Protein AF-A0A482XZZ2-F1 (afdb_monomer)

Solvent-accessible surface area (backbone atoms only — not comparable to full-atom values): 7490 Å² total; per-residue (Å²): 134,81,58,69,68,57,54,53,42,52,52,54,50,53,34,41,48,39,41,58,42,89,50,67,87,49,16,53,63,23,50,55,53,51,58,64,40,60,50,40,70,66,42,70,56,44,36,50,56,49,51,71,41,82,91,56,58,67,62,39,31,48,49,39,45,55,56,49,51,56,46,52,55,29,48,73,69,69,69,56,78,64,39,60,52,72,68,53,50,53,51,48,56,54,51,46,53,56,52,47,66,68,45,62,84,72,57,63,76,78,56,56,64,59,51,77,70,50,90,64,67,75,58,67,79,61,59,84,128

Secondary structure (DSSP, 8-state):
---HHHHHHHHHHHHHHHHTSS-HHHHHHHHHHHHHHTTSTTHHHHHHHHHH-TTS-HHHHHHHHHHHHHHHHHHHTT---SS--HHHHHHHHHHHHHHHHHHHTTS-HHHHHHHTTSTTGGGGGG---

pLDDT: mean 71.54, std 17.03, range [34.22, 93.31]

Organism: Laodelphax striatellus (NCBI:txid195883)

InterPro domains:
  IPR001494 Importin-beta, N-terminal domain [PF03810] (30-79)
  IPR001494 Importin-beta, N-terminal domain [PS50166] (30-77)
  IPR011989 Armadillo-like helical [G3DSA:1.25.10.10] (7-92)
  IPR016024 Armadillo-type fold [SSF48371] (11-86)

Structure (mmCIF, N/CA/C/O backbone):
data_AF-A0A482XZZ2-F1
#
_entry.id   AF-A0A482XZZ2-F1
#
loop_
_atom_site.group_PDB
_atom_site.id
_atom_site.type_symbol
_atom_site.label_atom_id
_atom_site.label_alt_id
_atom_site.label_comp_id
_atom_site.label_asym_id
_atom_site.label_entity_id
_atom_site.label_seq_id
_atom_site.pdbx_PDB_ins_code
_atom_site.Cartn_x
_atom_site.Cartn_y
_atom_site.Cartn_z
_atom_site.occupancy
_atom_site.B_iso_or_equiv
_atom_site.auth_seq_id
_atom_site.auth_comp_id
_atom_site.auth_asym_id
_atom_site.auth_atom_id
_atom_site.pdbx_PDB_model_num
ATOM 1 N N . MET A 1 1 ? 5.281 -24.791 2.128 1.00 46.84 1 MET A N 1
ATOM 2 C CA . MET A 1 1 ? 6.189 -23.737 1.641 1.00 46.84 1 MET A CA 1
ATOM 3 C C . MET A 1 1 ? 5.277 -22.609 1.215 1.00 46.84 1 MET A C 1
ATOM 5 O O . MET A 1 1 ? 4.685 -22.695 0.150 1.00 46.84 1 MET A O 1
ATOM 9 N N . GLU A 1 2 ? 4.983 -21.699 2.140 1.00 56.50 2 GLU A N 1
ATOM 10 C CA . GLU A 1 2 ? 4.097 -20.570 1.855 1.00 56.50 2 GLU A CA 1
ATOM 11 C C . GLU A 1 2 ? 4.832 -19.615 0.921 1.00 56.50 2 GLU A C 1
ATOM 13 O O . GLU A 1 2 ? 6.015 -19.332 1.114 1.00 56.50 2 GLU A O 1
ATOM 18 N N . ASP A 1 3 ? 4.151 -19.210 -0.142 1.00 78.06 3 ASP A N 1
ATOM 19 C CA . ASP A 1 3 ? 4.713 -18.326 -1.147 1.00 78.06 3 ASP A CA 1
ATOM 20 C C . ASP A 1 3 ? 4.971 -16.936 -0.523 1.00 78.06 3 ASP A C 1
ATOM 22 O O . ASP A 1 3 ? 4.051 -16.353 0.067 1.00 78.06 3 ASP A O 1
ATOM 26 N N . PRO A 1 4 ? 6.205 -16.400 -0.598 1.00 77.75 4 PRO A N 1
ATOM 27 C CA . PRO A 1 4 ? 6.563 -15.152 0.072 1.00 77.75 4 PRO A CA 1
ATOM 28 C C . PRO A 1 4 ? 5.777 -13.946 -0.462 1.00 77.75 4 PRO A C 1
ATOM 30 O O . PRO A 1 4 ? 5.520 -13.008 0.290 1.00 77.75 4 PRO A O 1
ATOM 33 N N . GLU A 1 5 ? 5.330 -13.976 -1.721 1.00 80.06 5 GLU A N 1
ATOM 34 C CA . GLU A 1 5 ? 4.512 -12.909 -2.301 1.00 80.06 5 GLU A CA 1
ATOM 35 C C . GLU A 1 5 ? 3.109 -12.885 -1.679 1.00 80.06 5 GLU A C 1
ATOM 37 O O . GLU A 1 5 ? 2.550 -11.816 -1.407 1.00 80.06 5 GLU A O 1
ATOM 42 N N . LEU A 1 6 ? 2.543 -14.063 -1.397 1.00 82.69 6 LEU A N 1
ATOM 43 C CA . LEU A 1 6 ? 1.237 -14.187 -0.752 1.00 82.69 6 LEU A CA 1
ATOM 44 C C . LEU A 1 6 ? 1.251 -13.604 0.669 1.00 82.69 6 LEU A C 1
ATOM 46 O O . LEU A 1 6 ? 0.307 -12.912 1.055 1.00 82.69 6 LEU A O 1
ATOM 50 N N . ALA A 1 7 ? 2.325 -13.839 1.427 1.00 86.69 7 ALA A N 1
ATOM 51 C CA . ALA A 1 7 ? 2.482 -13.312 2.782 1.00 86.69 7 ALA A CA 1
ATOM 52 C C . ALA A 1 7 ? 2.564 -11.773 2.797 1.00 86.69 7 ALA A C 1
ATOM 54 O O . ALA A 1 7 ? 1.905 -11.112 3.610 1.00 86.69 7 ALA A O 1
ATOM 55 N N . SER A 1 8 ? 3.310 -11.184 1.855 1.00 89.31 8 SER A N 1
ATOM 56 C CA . SER A 1 8 ? 3.365 -9.729 1.674 1.00 89.31 8 SER A CA 1
ATOM 57 C C . SER A 1 8 ? 2.001 -9.159 1.280 1.00 89.31 8 SER A C 1
ATOM 59 O O . SER A 1 8 ? 1.566 -8.157 1.849 1.00 89.31 8 SER A O 1
ATOM 61 N N . LEU A 1 9 ? 1.281 -9.827 0.369 1.00 88.94 9 LEU A N 1
ATOM 62 C CA . LEU A 1 9 ? -0.064 -9.421 -0.043 1.00 88.94 9 LEU A CA 1
ATOM 63 C C . LEU A 1 9 ? -1.035 -9.388 1.137 1.00 88.94 9 LEU A C 1
ATOM 65 O O . LEU A 1 9 ? -1.751 -8.402 1.308 1.00 88.94 9 LEU A O 1
ATOM 69 N N . GLN A 1 10 ? -1.055 -10.444 1.952 1.00 90.25 10 GLN A N 1
ATOM 70 C CA . GLN A 1 10 ? -1.924 -10.520 3.128 1.00 90.25 10 GLN A CA 1
ATOM 71 C C . GLN A 1 10 ? -1.585 -9.436 4.154 1.00 90.25 10 GLN A C 1
ATOM 73 O O . GLN A 1 10 ? -2.486 -8.800 4.696 1.00 90.25 10 GLN A O 1
ATOM 78 N N . THR A 1 11 ? -0.296 -9.170 4.375 1.00 91.69 11 THR A N 1
ATOM 79 C CA . THR A 1 11 ? 0.151 -8.157 5.340 1.00 91.69 11 THR A CA 1
ATOM 80 C C . THR A 1 11 ? -0.269 -6.749 4.923 1.00 91.69 11 THR A C 1
ATOM 82 O O . THR A 1 11 ? -0.809 -5.996 5.737 1.00 91.69 11 THR A O 1
ATOM 85 N N . VAL A 1 12 ? -0.057 -6.383 3.656 1.00 91.75 12 VAL A N 1
ATOM 86 C CA . VAL A 1 12 ? -0.467 -5.075 3.119 1.00 91.75 12 VAL A CA 1
ATOM 87 C C . VAL A 1 12 ? -1.987 -4.941 3.130 1.00 91.75 12 VAL A C 1
ATOM 89 O O . VAL A 1 12 ? -2.508 -3.900 3.526 1.00 91.75 12 VAL A O 1
ATOM 92 N N . PHE A 1 13 ? -2.703 -6.001 2.752 1.00 92.44 13 PHE A N 1
ATOM 93 C CA . PHE A 1 13 ? -4.161 -6.028 2.791 1.00 92.44 13 PHE A CA 1
ATOM 94 C C . PHE A 1 13 ? -4.709 -5.781 4.200 1.00 92.44 13 PHE A C 1
ATOM 96 O O . PHE A 1 13 ? -5.558 -4.908 4.379 1.00 92.44 13 PHE A O 1
ATOM 103 N N . GLU A 1 14 ? -4.203 -6.496 5.205 1.00 92.38 14 GLU A N 1
ATOM 104 C CA . GLU A 1 14 ? -4.658 -6.321 6.584 1.00 92.38 14 GLU A CA 1
ATOM 105 C C . GLU A 1 14 ? -4.292 -4.930 7.115 1.00 92.38 14 GLU A C 1
ATOM 107 O O . GLU A 1 14 ? -5.101 -4.279 7.771 1.00 92.38 14 GLU A O 1
ATOM 112 N N . THR A 1 15 ? -3.119 -4.405 6.751 1.00 93.31 15 THR A N 1
ATOM 113 C CA . THR A 1 15 ? -2.722 -3.041 7.133 1.00 93.31 15 THR A CA 1
ATOM 114 C C . THR A 1 15 ? -3.652 -1.990 6.511 1.00 93.31 15 THR A C 1
ATOM 116 O O . THR A 1 15 ? -4.092 -1.079 7.206 1.00 93.31 15 THR A O 1
ATOM 119 N N . LEU A 1 16 ? -4.035 -2.137 5.238 1.00 91.75 16 LEU A N 1
ATOM 120 C CA . LEU A 1 16 ? -5.031 -1.270 4.593 1.00 91.75 16 LEU A CA 1
ATOM 121 C C . LEU A 1 16 ? -6.411 -1.388 5.239 1.00 91.75 16 LEU A C 1
ATOM 123 O O . LEU A 1 16 ? -7.113 -0.390 5.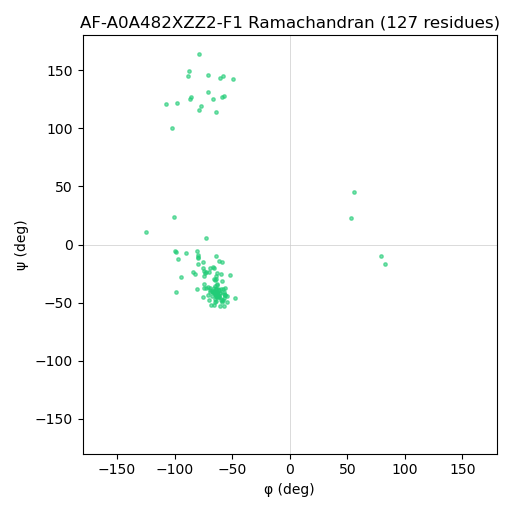386 1.00 91.75 16 LEU A O 1
ATOM 127 N N . ARG A 1 17 ? -6.807 -2.596 5.643 1.00 92.12 17 ARG A N 1
ATOM 128 C CA . ARG A 1 17 ? -8.062 -2.817 6.360 1.00 92.12 17 ARG A CA 1
ATOM 129 C C . ARG A 1 17 ? -8.073 -2.068 7.690 1.00 92.12 17 ARG A C 1
ATOM 131 O O . ARG A 1 17 ? -9.047 -1.376 7.979 1.00 92.12 17 ARG A O 1
ATOM 138 N N . LEU A 1 18 ? -6.986 -2.135 8.454 1.00 91.31 18 LEU A N 1
ATOM 139 C CA . LEU A 1 18 ? -6.829 -1.382 9.700 1.00 91.31 18 LEU A CA 1
ATOM 140 C C . LEU A 1 18 ? -6.796 0.134 9.453 1.00 91.31 18 LEU A C 1
ATOM 142 O O . LEU A 1 18 ? -7.454 0.880 10.172 1.00 91.31 18 LEU A O 1
ATOM 146 N N . ALA A 1 19 ? -6.120 0.589 8.396 1.00 90.19 19 ALA A N 1
ATOM 147 C CA . ALA A 1 19 ? -6.083 2.000 8.007 1.00 90.19 19 ALA A CA 1
ATOM 148 C C . ALA A 1 19 ? -7.437 2.520 7.480 1.00 90.19 19 ALA A C 1
ATOM 150 O O . ALA A 1 19 ? -7.688 3.720 7.504 1.00 90.19 19 ALA A O 1
ATOM 151 N N . SER A 1 20 ? -8.336 1.632 7.043 1.00 87.88 20 SER A N 1
ATOM 152 C CA . SER A 1 20 ? -9.718 1.984 6.686 1.00 87.88 20 SER A CA 1
ATOM 153 C C . SER A 1 20 ? -10.655 2.110 7.897 1.00 87.88 20 SER A C 1
ATOM 155 O O . SER A 1 20 ? -11.816 2.493 7.741 1.00 87.88 20 SER A O 1
ATOM 157 N N . CYS A 1 21 ? -10.174 1.787 9.104 1.00 86.62 21 CYS A N 1
ATOM 158 C CA . CYS A 1 21 ? -10.942 1.902 10.339 1.00 86.62 21 CYS A CA 1
ATOM 159 C C . CYS A 1 21 ? -11.160 3.372 10.728 1.00 86.62 21 CYS A C 1
ATOM 161 O O . CYS A 1 21 ? -10.289 4.216 10.545 1.00 86.62 21 CYS A O 1
ATOM 163 N N . GLN A 1 22 ? -12.312 3.681 11.327 1.00 78.75 22 GLN A N 1
ATOM 164 C CA . GLN A 1 22 ? -12.612 5.026 11.837 1.00 78.75 22 GLN A CA 1
ATOM 165 C C . GLN A 1 22 ? -11.954 5.318 13.197 1.00 78.75 22 GLN A C 1
ATOM 167 O O . GLN A 1 22 ? -11.951 6.467 13.637 1.00 78.75 22 GLN A O 1
ATOM 172 N N . ASP A 1 23 ? -11.405 4.301 13.869 1.00 89.50 23 ASP A N 1
ATOM 173 C CA . ASP A 1 23 ? -10.741 4.457 15.162 1.00 89.50 23 ASP A CA 1
ATOM 174 C C . ASP A 1 23 ? -9.313 5.016 14.982 1.00 89.50 23 ASP A C 1
ATOM 176 O O . ASP A 1 23 ? -8.450 4.329 14.423 1.00 89.50 23 ASP A O 1
ATOM 180 N N . PRO A 1 24 ? -9.011 6.232 15.480 1.00 86.12 24 PRO A N 1
ATOM 181 C CA . PRO A 1 24 ? -7.694 6.849 15.333 1.00 86.12 24 PRO A CA 1
ATOM 182 C C . PRO A 1 24 ? -6.575 6.101 16.069 1.00 86.12 24 PRO A C 1
ATOM 184 O O . PRO A 1 24 ? -5.406 6.295 15.732 1.00 86.12 24 PRO A O 1
ATOM 187 N N . THR A 1 25 ? -6.898 5.269 17.063 1.00 91.19 25 THR A N 1
ATOM 188 C CA . THR A 1 25 ? -5.909 4.439 17.771 1.00 91.19 25 THR A CA 1
ATOM 189 C C . THR A 1 25 ? -5.412 3.278 16.909 1.00 91.19 25 THR A C 1
ATOM 191 O O . THR A 1 25 ? -4.291 2.814 17.096 1.00 91.19 25 THR A O 1
ATOM 194 N N . VAL A 1 26 ? -6.215 2.868 15.922 1.00 89.69 26 VAL A N 1
ATOM 195 C CA . VAL A 1 26 ? -5.913 1.794 14.967 1.00 89.69 26 VAL A CA 1
ATOM 196 C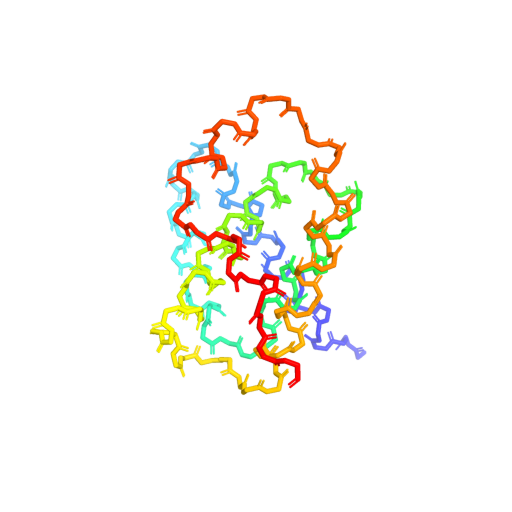 C . VAL A 1 26 ? -5.409 2.360 13.638 1.00 89.69 26 VAL A C 1
ATOM 198 O O . VAL A 1 26 ? -4.454 1.839 13.067 1.00 89.69 26 VAL A O 1
ATOM 201 N N . LEU A 1 27 ? -6.010 3.453 13.162 1.00 88.50 27 LEU A N 1
ATOM 202 C CA . LEU A 1 27 ? -5.683 4.064 11.873 1.00 88.50 27 LEU A CA 1
ATOM 203 C C . LEU A 1 27 ? -4.252 4.609 11.832 1.00 88.50 27 LEU A C 1
ATOM 205 O O . LEU A 1 27 ? -3.516 4.303 10.899 1.00 88.50 27 LEU A O 1
ATOM 209 N N . LYS A 1 28 ? -3.830 5.378 12.843 1.00 88.81 28 LYS A N 1
ATOM 210 C CA . LYS A 1 28 ? -2.499 6.013 12.858 1.00 88.81 28 LYS A CA 1
ATOM 211 C C . LYS A 1 28 ? -1.339 5.017 12.725 1.00 88.81 28 LYS A C 1
ATOM 213 O O . LYS A 1 28 ? -0.528 5.203 11.819 1.00 88.81 28 LYS A O 1
ATOM 218 N N . PRO A 1 29 ? -1.254 3.954 13.550 1.00 91.12 29 PRO A N 1
ATOM 219 C CA . PRO A 1 29 ? -0.167 2.987 13.408 1.00 91.12 29 PRO A CA 1
ATOM 220 C C . PRO A 1 29 ? -0.245 2.215 12.083 1.00 91.12 29 PRO A C 1
ATOM 222 O O . PRO A 1 29 ? 0.785 1.830 11.534 1.00 91.12 29 PRO A O 1
ATOM 225 N N . ALA A 1 30 ? -1.445 2.008 11.531 1.00 90.31 30 ALA A N 1
ATOM 226 C CA . ALA A 1 30 ? -1.603 1.371 10.229 1.00 90.31 30 ALA A CA 1
ATOM 227 C C . ALA A 1 30 ? -1.101 2.265 9.078 1.00 90.31 30 ALA A C 1
ATOM 229 O O . ALA A 1 30 ? -0.425 1.774 8.175 1.00 90.31 30 ALA A O 1
ATOM 230 N N . GLU A 1 31 ? -1.364 3.573 9.120 1.00 87.56 31 GLU A N 1
ATOM 231 C CA . GLU A 1 31 ? -0.831 4.533 8.144 1.00 87.56 31 GLU A CA 1
ATOM 232 C C . GLU A 1 31 ? 0.695 4.645 8.207 1.00 87.56 31 GLU A C 1
ATOM 234 O O . GLU A 1 31 ? 1.349 4.704 7.166 1.00 87.56 31 GLU A O 1
ATOM 239 N N . GLU A 1 32 ? 1.279 4.663 9.407 1.00 89.12 32 GLU A N 1
ATOM 240 C CA . GLU A 1 32 ? 2.737 4.669 9.581 1.00 89.12 32 GLU A CA 1
ATOM 241 C C . GLU A 1 32 ? 3.365 3.409 8.991 1.00 89.12 32 GLU A C 1
ATOM 243 O O . GLU A 1 32 ? 4.307 3.498 8.205 1.00 89.12 32 GLU A O 1
ATOM 248 N N . LYS A 1 33 ? 2.767 2.246 9.260 1.00 90.12 33 LYS A N 1
ATOM 249 C CA . LYS A 1 33 ? 3.213 0.981 8.682 1.00 90.12 33 LYS A CA 1
ATOM 250 C C . LYS A 1 33 ? 3.103 0.973 7.156 1.00 90.12 33 LYS A C 1
ATOM 252 O O . LYS A 1 33 ? 3.998 0.465 6.492 1.00 90.12 33 LYS A O 1
ATOM 257 N N . LEU A 1 34 ? 2.053 1.556 6.571 1.00 88.81 34 LEU A N 1
ATOM 258 C CA . LEU A 1 34 ? 1.936 1.676 5.109 1.00 88.81 34 LEU A CA 1
ATOM 259 C C . LEU A 1 34 ? 3.042 2.545 4.502 1.00 88.81 34 LEU A C 1
ATOM 261 O O . LEU A 1 34 ? 3.523 2.211 3.423 1.00 88.81 34 LEU A O 1
ATOM 265 N N . LYS A 1 35 ? 3.505 3.591 5.197 1.00 85.19 35 LYS A N 1
ATOM 266 C CA . LYS A 1 35 ? 4.655 4.394 4.742 1.00 85.19 35 LYS A CA 1
ATOM 267 C C . LYS A 1 35 ? 5.952 3.591 4.716 1.00 85.19 35 LYS A C 1
ATOM 269 O O . LYS A 1 35 ? 6.764 3.778 3.818 1.00 85.19 35 LYS A O 1
ATOM 274 N N . GLU A 1 36 ? 6.149 2.679 5.665 1.00 87.75 36 GLU A N 1
ATOM 275 C CA . GLU A 1 36 ? 7.306 1.774 5.651 1.00 87.75 36 GLU A CA 1
ATOM 276 C C . GLU A 1 36 ? 7.270 0.819 4.450 1.00 87.75 36 GLU A C 1
ATOM 278 O O . GLU A 1 36 ? 8.314 0.452 3.916 1.00 87.75 36 GLU A O 1
ATOM 283 N N . TRP A 1 37 ? 6.076 0.451 3.978 1.00 87.50 37 TRP A N 1
ATOM 284 C CA . TRP A 1 37 ? 5.919 -0.374 2.781 1.00 87.50 37 TRP A CA 1
ATOM 285 C C . TRP A 1 37 ? 6.177 0.384 1.472 1.00 87.50 37 TRP A C 1
ATOM 287 O O . TRP A 1 37 ? 6.542 -0.251 0.486 1.00 87.50 37 TRP A O 1
ATOM 297 N N . GLU A 1 38 ? 6.061 1.716 1.441 1.00 82.62 38 GLU A N 1
ATOM 298 C CA . GLU A 1 38 ? 6.271 2.521 0.221 1.00 82.62 38 GLU A CA 1
ATOM 299 C C . GLU A 1 38 ? 7.682 2.377 -0.373 1.00 82.62 38 GLU A C 1
ATOM 301 O O . GLU A 1 38 ? 7.871 2.556 -1.578 1.00 82.62 38 GLU A O 1
ATOM 306 N N . ILE A 1 39 ? 8.672 2.031 0.455 1.00 81.06 39 ILE A N 1
ATOM 307 C CA . ILE A 1 39 ? 10.063 1.823 0.030 1.00 81.06 39 ILE A CA 1
ATOM 308 C C . ILE A 1 39 ? 10.368 0.373 -0.373 1.00 81.06 39 ILE A C 1
ATOM 310 O O . ILE A 1 39 ? 11.467 0.097 -0.858 1.00 81.06 39 ILE A O 1
ATOM 314 N N . VAL A 1 40 ? 9.428 -0.555 -0.167 1.00 83.12 40 VAL A N 1
ATOM 315 C CA . VAL A 1 40 ? 9.613 -1.982 -0.449 1.00 83.12 40 VAL A CA 1
ATOM 316 C C . VAL A 1 40 ? 9.262 -2.268 -1.917 1.00 83.12 40 VAL A C 1
ATOM 318 O O . VAL A 1 40 ? 8.139 -1.975 -2.344 1.00 83.12 40 VAL A O 1
ATOM 321 N N . PRO A 1 41 ? 10.171 -2.875 -2.706 1.00 80.69 41 PRO A N 1
ATOM 322 C CA . PRO A 1 41 ? 9.877 -3.240 -4.091 1.00 80.69 41 PRO A CA 1
ATOM 323 C C . PRO A 1 41 ? 8.700 -4.224 -4.157 1.00 80.69 41 PRO A C 1
ATOM 325 O O . PRO A 1 41 ? 8.528 -5.074 -3.284 1.00 80.69 41 PRO A O 1
ATOM 328 N N . GLY A 1 42 ? 7.851 -4.095 -5.177 1.00 82.56 42 GLY A N 1
ATOM 329 C CA . GLY A 1 42 ? 6.617 -4.879 -5.305 1.00 82.56 42 GLY A CA 1
ATOM 330 C C . GLY A 1 42 ? 5.424 -4.410 -4.455 1.00 82.56 42 GLY A C 1
ATOM 331 O O . GLY A 1 42 ? 4.300 -4.848 -4.721 1.00 82.56 42 GLY A O 1
ATOM 332 N N . TYR A 1 43 ? 5.589 -3.474 -3.509 1.00 85.56 43 TYR A N 1
ATOM 333 C CA . TYR A 1 43 ? 4.479 -2.955 -2.690 1.00 85.56 43 TYR A CA 1
ATOM 334 C C . TYR A 1 43 ? 3.319 -2.426 -3.536 1.00 85.56 43 TYR A C 1
ATOM 336 O O . TYR A 1 43 ? 2.167 -2.827 -3.359 1.00 85.56 43 TYR A O 1
ATOM 344 N N . TYR A 1 44 ? 3.598 -1.581 -4.530 1.00 82.12 44 TYR A N 1
ATOM 345 C CA . TYR A 1 44 ? 2.507 -1.010 -5.315 1.00 82.12 44 TYR A CA 1
ATOM 346 C C . TYR A 1 44 ? 1.781 -2.103 -6.157 1.00 82.12 44 TYR A C 1
ATOM 348 O O . TYR A 1 44 ? 0.645 -1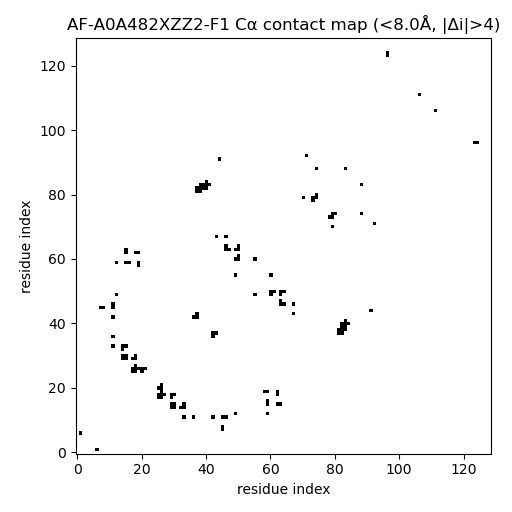.924 -6.584 1.00 82.12 44 TYR A O 1
ATOM 356 N N . THR A 1 45 ? 2.409 -3.266 -6.394 1.00 83.38 45 THR A N 1
ATOM 357 C CA . THR A 1 45 ? 1.915 -4.306 -7.314 1.00 83.38 45 THR A CA 1
ATOM 358 C C . THR A 1 45 ? 0.861 -5.061 -6.540 1.00 83.38 45 THR A C 1
ATOM 360 O O . THR A 1 45 ? -0.212 -5.364 -7.057 1.00 83.38 45 THR A O 1
ATOM 363 N N . ILE A 1 46 ? 1.136 -5.254 -5.252 1.00 88.69 46 ILE A N 1
ATOM 364 C CA . ILE A 1 46 ? 0.173 -5.669 -4.251 1.00 88.69 46 ILE A CA 1
ATOM 365 C C . ILE A 1 46 ? -0.999 -4.677 -4.173 1.00 88.69 46 ILE A C 1
ATOM 367 O O . ILE A 1 46 ? -2.142 -5.130 -4.243 1.00 88.69 46 ILE A O 1
ATOM 371 N N . LEU A 1 47 ? -0.768 -3.355 -4.112 1.00 87.38 47 LEU A N 1
ATOM 372 C CA . LEU A 1 47 ? -1.868 -2.369 -4.123 1.00 87.38 47 LEU A CA 1
ATOM 373 C C . LEU A 1 47 ? -2.758 -2.523 -5.361 1.00 87.38 47 LEU A C 1
ATOM 375 O O . LEU A 1 47 ? -3.978 -2.601 -5.236 1.00 87.38 47 LEU A O 1
ATOM 379 N N . MET A 1 48 ? -2.163 -2.661 -6.546 1.00 83.00 48 MET A N 1
ATOM 380 C CA . MET A 1 48 ? -2.906 -2.904 -7.784 1.00 83.00 48 MET A CA 1
ATOM 381 C C . MET A 1 48 ? -3.698 -4.213 -7.746 1.00 83.00 48 MET A C 1
ATOM 383 O O . MET A 1 48 ? -4.879 -4.229 -8.094 1.00 83.00 48 MET A O 1
ATOM 387 N N . LYS A 1 49 ? -3.101 -5.305 -7.252 1.00 86.12 49 LYS A N 1
ATOM 388 C CA . LYS A 1 49 ? -3.801 -6.585 -7.055 1.00 86.12 49 LYS A CA 1
ATOM 389 C C . LYS A 1 49 ? -5.015 -6.431 -6.129 1.00 86.12 49 LYS A C 1
ATOM 391 O O . LYS A 1 49 ? -6.050 -7.040 -6.392 1.00 86.12 49 LYS A O 1
ATOM 396 N N . ILE A 1 50 ? -4.918 -5.616 -5.077 1.00 88.00 50 ILE A N 1
ATOM 397 C CA . ILE A 1 50 ? -6.024 -5.327 -4.148 1.00 88.00 50 ILE A CA 1
ATOM 398 C C . ILE A 1 50 ? -7.101 -4.480 -4.834 1.00 88.00 50 ILE A C 1
ATOM 400 O O . ILE A 1 50 ? -8.279 -4.829 -4.791 1.00 88.00 50 ILE A O 1
ATOM 404 N N . ILE A 1 51 ? -6.704 -3.410 -5.526 1.00 84.38 51 ILE A N 1
ATOM 405 C CA . ILE A 1 51 ? -7.600 -2.514 -6.268 1.00 84.38 51 ILE A CA 1
ATOM 406 C C . ILE A 1 51 ? -8.413 -3.297 -7.309 1.00 84.38 51 ILE A C 1
ATOM 408 O O . ILE A 1 51 ? -9.616 -3.067 -7.458 1.00 84.38 51 ILE A O 1
ATOM 412 N N . LEU A 1 52 ? -7.788 -4.226 -8.035 1.00 83.00 52 LEU A N 1
ATOM 413 C CA . LEU A 1 52 ? -8.418 -5.006 -9.105 1.00 83.00 52 LEU A CA 1
ATOM 414 C C . LEU A 1 52 ? -9.350 -6.119 -8.597 1.00 83.00 52 LEU A C 1
ATOM 416 O O . LEU A 1 52 ? -10.240 -6.545 -9.333 1.00 83.00 52 LEU A O 1
ATOM 420 N N . LYS A 1 53 ? -9.214 -6.570 -7.345 1.00 83.44 53 LYS A N 1
ATOM 421 C CA . LYS A 1 53 ? -10.080 -7.613 -6.776 1.00 83.44 53 LYS A CA 1
ATOM 422 C C . LYS A 1 53 ? -11.444 -7.052 -6.390 1.00 83.44 53 LYS A C 1
ATOM 424 O O . LYS A 1 53 ? -11.561 -6.185 -5.534 1.00 83.44 53 LYS A O 1
ATOM 429 N N . HIS A 1 54 ? -12.505 -7.572 -7.003 1.00 78.88 54 HIS A N 1
ATOM 430 C CA . HIS A 1 54 ? -13.862 -7.066 -6.780 1.00 78.88 54 HIS A CA 1
ATOM 431 C C . HIS A 1 54 ? -14.533 -7.557 -5.490 1.00 78.88 54 HIS A C 1
ATOM 433 O O . HIS A 1 54 ? -15.485 -6.918 -5.049 1.00 78.88 54 HIS A O 1
ATOM 439 N N . ASP A 1 55 ? -13.994 -8.619 -4.890 1.00 85.88 55 ASP A N 1
ATOM 440 C CA . ASP A 1 55 ? -14.492 -9.282 -3.675 1.00 85.88 55 ASP A CA 1
ATOM 441 C C . ASP A 1 55 ? -14.114 -8.550 -2.369 1.00 85.88 55 ASP A C 1
ATOM 443 O O . ASP A 1 55 ? -14.592 -8.874 -1.289 1.00 85.88 55 ASP A O 1
ATOM 447 N N . ILE A 1 56 ? -13.247 -7.537 -2.461 1.00 86.25 56 ILE A N 1
ATOM 448 C CA . ILE A 1 56 ? -12.759 -6.766 -1.314 1.00 86.25 56 ILE A CA 1
ATOM 449 C C . ILE A 1 56 ? -13.698 -5.591 -1.010 1.00 86.25 56 ILE A C 1
ATOM 451 O O . ILE A 1 56 ? -14.286 -4.990 -1.914 1.00 86.25 56 ILE A O 1
ATOM 455 N N . ASP A 1 57 ? -13.783 -5.216 0.268 1.00 84.94 57 ASP A N 1
ATOM 456 C CA . ASP A 1 57 ? -14.509 -4.033 0.729 1.00 84.94 57 ASP A CA 1
ATOM 457 C C . ASP A 1 57 ? -14.156 -2.758 -0.069 1.00 84.94 57 ASP A C 1
ATOM 459 O O . ASP A 1 57 ? -13.019 -2.531 -0.499 1.00 84.94 57 ASP A O 1
ATOM 463 N N . LEU A 1 58 ? -15.163 -1.915 -0.314 1.00 81.94 58 LEU A N 1
ATOM 464 C CA . LEU A 1 58 ? -15.002 -0.707 -1.121 1.00 81.94 58 LEU A CA 1
ATOM 465 C C . LEU A 1 58 ? -14.041 0.301 -0.477 1.00 81.94 58 LEU A C 1
ATOM 467 O O . LEU A 1 58 ? -13.251 0.900 -1.203 1.00 81.94 58 LEU A O 1
ATOM 471 N N . ASN A 1 59 ? -14.063 0.462 0.848 1.00 85.00 59 ASN A N 1
ATOM 472 C CA . ASN A 1 59 ? -13.211 1.428 1.542 1.00 85.00 59 ASN A CA 1
ATOM 473 C C . ASN A 1 59 ? -11.745 1.005 1.486 1.00 85.00 59 ASN A C 1
ATOM 475 O O . ASN A 1 59 ? -10.882 1.843 1.251 1.00 85.00 59 ASN A O 1
ATOM 479 N N . VAL A 1 60 ? -11.463 -0.294 1.616 1.00 87.94 60 VAL A N 1
ATOM 480 C CA . VAL A 1 60 ? -10.100 -0.837 1.494 1.00 87.94 60 VAL A CA 1
ATOM 481 C C . VAL A 1 60 ? -9.552 -0.631 0.080 1.00 87.94 60 VAL A C 1
ATOM 483 O O . VAL A 1 60 ? -8.418 -0.183 -0.089 1.00 87.94 60 VAL A O 1
ATOM 486 N N . ARG A 1 61 ? -10.364 -0.894 -0.953 1.00 86.31 61 ARG A N 1
ATOM 487 C CA . ARG A 1 61 ? -9.978 -0.646 -2.355 1.00 86.31 61 ARG A CA 1
ATOM 488 C C . ARG A 1 61 ? -9.779 0.831 -2.650 1.00 86.31 61 ARG A C 1
ATOM 490 O O . ARG A 1 61 ? -8.841 1.187 -3.357 1.00 86.31 61 ARG A O 1
ATOM 497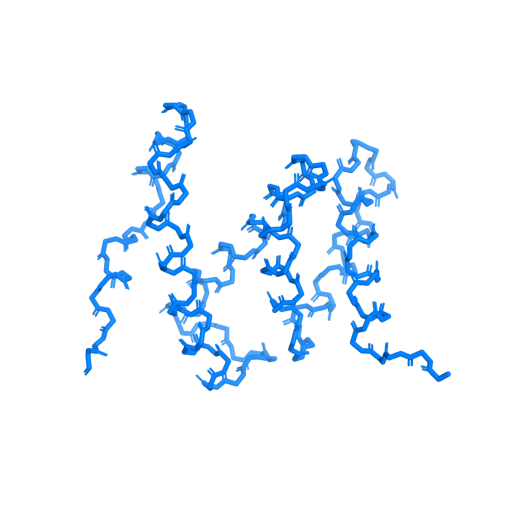 N N . TRP A 1 62 ? -10.660 1.675 -2.122 1.00 84.19 62 TRP A N 1
ATOM 498 C CA . TRP A 1 62 ? -10.553 3.120 -2.261 1.00 84.19 62 TRP A CA 1
ATOM 499 C C . TRP A 1 62 ? -9.294 3.649 -1.574 1.00 84.19 62 TRP A C 1
ATOM 501 O O . TRP A 1 62 ? -8.563 4.441 -2.157 1.00 84.19 62 TRP A O 1
ATOM 511 N N . LEU A 1 63 ? -8.988 3.167 -0.371 1.00 85.69 63 LEU A N 1
ATOM 512 C CA . LEU A 1 63 ? -7.784 3.557 0.348 1.00 85.69 63 LEU A CA 1
ATOM 513 C C . LEU A 1 63 ? -6.523 3.138 -0.418 1.00 85.69 63 LEU A C 1
ATOM 515 O O . LEU A 1 63 ? -5.636 3.963 -0.617 1.00 85.69 63 LEU A O 1
ATOM 519 N N . ALA A 1 64 ? -6.477 1.903 -0.929 1.00 87.88 64 ALA A N 1
ATOM 520 C CA . ALA A 1 64 ? -5.387 1.436 -1.787 1.00 87.88 64 ALA A CA 1
ATOM 521 C C . ALA A 1 64 ? -5.205 2.326 -3.030 1.00 87.88 64 ALA A C 1
ATOM 523 O O . ALA A 1 64 ? -4.077 2.657 -3.388 1.00 87.88 64 ALA A O 1
ATOM 524 N N . PHE A 1 65 ? -6.310 2.756 -3.648 1.00 84.12 65 PHE A N 1
ATOM 525 C CA . PHE A 1 65 ? -6.303 3.695 -4.769 1.00 84.12 65 PHE A CA 1
ATOM 526 C C . PHE A 1 65 ? -5.756 5.077 -4.376 1.00 84.12 65 PHE A C 1
ATOM 528 O O . PHE A 1 65 ? -4.914 5.618 -5.080 1.00 84.12 65 PHE A O 1
ATOM 535 N N . VAL A 1 66 ? -6.158 5.627 -3.226 1.00 82.38 66 VAL A N 1
ATOM 536 C CA . VAL A 1 66 ? -5.643 6.916 -2.729 1.00 82.38 66 VAL A CA 1
ATOM 537 C C . VAL A 1 66 ? -4.132 6.863 -2.472 1.00 82.38 66 VAL A C 1
ATOM 539 O O . VAL A 1 66 ? -3.426 7.829 -2.766 1.00 82.38 66 VAL A O 1
ATOM 542 N N . PHE A 1 67 ? -3.616 5.756 -1.930 1.00 80.94 67 PHE A N 1
ATOM 543 C CA . PHE A 1 67 ? -2.170 5.570 -1.767 1.00 80.94 67 PHE A CA 1
ATOM 544 C C . PHE A 1 67 ? -1.453 5.480 -3.118 1.00 80.94 67 PHE A C 1
ATOM 546 O O . PHE A 1 67 ? -0.404 6.096 -3.296 1.00 80.94 67 PHE A O 1
ATOM 553 N N . GLU A 1 68 ? -2.035 4.776 -4.088 1.00 77.88 68 GLU A N 1
ATOM 554 C CA . GLU A 1 68 ? -1.472 4.668 -5.434 1.00 77.88 68 GLU A CA 1
ATOM 555 C C . GLU A 1 68 ? -1.463 6.010 -6.189 1.00 77.88 68 GLU A C 1
ATOM 557 O O . GLU A 1 68 ? -0.444 6.363 -6.783 1.00 77.88 68 GLU A O 1
ATOM 562 N N . GLU A 1 69 ? -2.511 6.830 -6.073 1.00 75.56 69 GLU A N 1
ATOM 563 C CA . GLU A 1 69 ? -2.590 8.157 -6.705 1.00 75.56 69 GLU A CA 1
ATOM 564 C C . GLU A 1 69 ? -1.476 9.103 -6.217 1.00 75.56 69 GLU A C 1
ATOM 566 O O . GLU A 1 69 ? -0.851 9.822 -7.008 1.00 75.56 69 GLU A O 1
ATOM 571 N N . ARG A 1 70 ? -1.181 9.087 -4.909 1.00 75.38 70 ARG A N 1
ATOM 572 C CA . ARG A 1 70 ? -0.087 9.879 -4.315 1.00 75.38 70 ARG A CA 1
ATOM 573 C C . ARG A 1 70 ? 1.261 9.510 -4.926 1.00 75.38 70 ARG A C 1
ATOM 575 O O . ARG A 1 70 ? 2.093 10.382 -5.184 1.00 75.38 70 ARG A O 1
ATOM 582 N N . VAL A 1 71 ? 1.449 8.224 -5.194 1.00 70.81 71 VAL A N 1
ATOM 583 C CA . VAL A 1 71 ? 2.686 7.669 -5.736 1.00 70.81 71 VAL A CA 1
ATOM 584 C C . VAL A 1 71 ? 2.808 7.988 -7.214 1.00 70.81 71 VAL A C 1
ATOM 586 O O . VAL A 1 71 ? 3.849 8.478 -7.634 1.00 70.81 71 VAL A O 1
ATOM 589 N N . LEU A 1 72 ? 1.747 7.814 -8.001 1.00 67.94 72 LEU A N 1
ATOM 590 C CA . LEU A 1 72 ? 1.731 8.231 -9.403 1.00 67.94 72 LEU A CA 1
ATOM 591 C C . LEU A 1 72 ? 2.051 9.716 -9.555 1.00 67.94 72 LEU A C 1
ATOM 593 O O . LEU A 1 72 ? 2.878 10.087 -10.386 1.00 67.94 72 LEU A O 1
ATOM 597 N N . THR A 1 73 ? 1.460 10.556 -8.703 1.00 66.50 73 THR A N 1
ATOM 598 C CA . THR A 1 73 ? 1.729 11.997 -8.690 1.00 66.50 73 THR A CA 1
ATOM 599 C C . THR A 1 73 ? 3.207 12.280 -8.407 1.00 66.50 73 THR A C 1
ATOM 601 O O . THR A 1 73 ? 3.818 13.134 -9.051 1.00 66.50 73 THR A O 1
ATOM 604 N N . GLY A 1 74 ? 3.820 11.560 -7.463 1.00 68.00 74 GLY A N 1
ATOM 605 C CA . GLY A 1 74 ? 5.236 11.722 -7.134 1.00 68.00 74 GLY A CA 1
ATOM 606 C C . GLY A 1 74 ? 6.199 11.126 -8.171 1.00 68.00 74 GLY A C 1
ATOM 607 O O . GLY A 1 74 ? 7.225 11.739 -8.466 1.00 68.00 74 GLY A O 1
ATOM 608 N N . ILE A 1 75 ? 5.859 9.985 -8.773 1.00 64.81 75 ILE A N 1
ATOM 609 C CA . ILE A 1 75 ? 6.567 9.371 -9.906 1.00 64.81 75 ILE A CA 1
ATOM 610 C C . ILE A 1 75 ? 6.568 10.325 -11.100 1.00 64.81 75 ILE A C 1
ATOM 612 O O . ILE A 1 75 ? 7.620 10.570 -11.690 1.00 64.81 75 ILE A O 1
ATOM 616 N N . TRP A 1 76 ? 5.407 10.893 -11.428 1.00 62.00 76 TRP A N 1
ATOM 617 C CA . TRP A 1 76 ? 5.243 11.829 -12.536 1.00 62.00 76 TRP A CA 1
ATOM 618 C C . TRP A 1 76 ? 6.065 13.103 -12.317 1.00 62.00 76 TRP A C 1
ATOM 620 O O . TRP A 1 76 ? 6.794 13.541 -13.204 1.00 62.00 76 TRP A O 1
ATOM 630 N N . ARG A 1 77 ? 6.077 13.633 -11.086 1.00 64.50 77 ARG A N 1
ATOM 631 C CA . ARG A 1 77 ? 6.942 14.761 -10.692 1.00 64.50 77 ARG A CA 1
ATOM 632 C C . ARG A 1 77 ? 8.428 14.393 -10.556 1.00 64.50 77 ARG A C 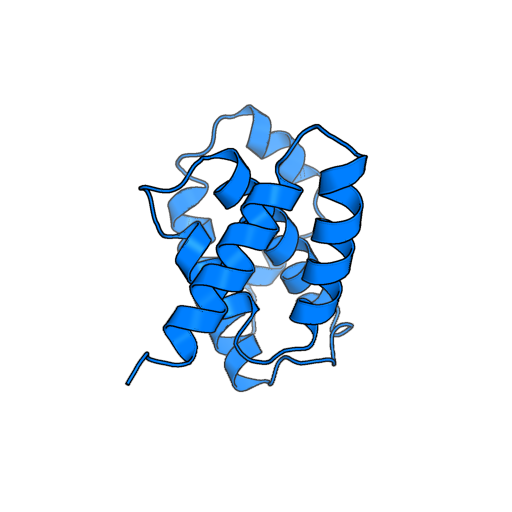1
ATOM 634 O O . ARG A 1 77 ? 9.204 15.233 -10.112 1.00 64.50 77 ARG A O 1
ATOM 641 N N . ARG A 1 78 ? 8.830 13.160 -10.904 1.00 62.97 78 ARG A N 1
ATOM 642 C CA . ARG A 1 78 ? 10.188 12.595 -10.731 1.00 62.97 78 ARG A CA 1
ATOM 643 C C . ARG A 1 78 ? 10.729 12.708 -9.301 1.00 62.97 78 ARG A C 1
ATOM 645 O O . ARG A 1 78 ? 11.937 12.689 -9.094 1.00 62.97 78 ARG A O 1
ATOM 652 N N . ASN A 1 79 ? 9.839 12.828 -8.321 1.00 57.12 79 ASN A N 1
ATOM 653 C CA . ASN A 1 79 ? 10.186 13.135 -6.936 1.00 57.12 79 ASN A CA 1
ATOM 654 C C . ASN A 1 79 ? 10.276 11.874 -6.060 1.00 57.12 79 ASN A C 1
ATOM 656 O O . ASN A 1 79 ? 10.772 11.928 -4.942 1.00 57.12 79 ASN A O 1
ATOM 660 N N . ILE A 1 80 ? 9.800 10.729 -6.564 1.00 58.41 80 ILE A N 1
ATOM 661 C CA . ILE A 1 80 ? 9.912 9.434 -5.885 1.00 58.41 80 ILE A CA 1
ATOM 662 C C . ILE A 1 80 ? 11.047 8.636 -6.531 1.00 58.41 80 ILE A C 1
ATOM 664 O O . ILE A 1 80 ? 10.886 8.055 -7.607 1.00 58.41 80 ILE A O 1
ATOM 668 N N . THR A 1 81 ? 12.202 8.641 -5.869 1.00 54.69 81 THR A N 1
ATOM 669 C CA . THR A 1 81 ? 13.397 7.831 -6.175 1.00 54.69 81 THR A CA 1
ATOM 670 C C . THR A 1 81 ? 13.527 6.593 -5.285 1.00 54.69 81 THR A C 1
ATOM 672 O O . THR A 1 81 ? 14.416 5.776 -5.508 1.00 54.69 81 THR A O 1
ATOM 675 N N . ASN A 1 82 ? 12.657 6.432 -4.285 1.00 56.53 82 ASN A N 1
ATOM 676 C CA . ASN A 1 82 ? 12.805 5.390 -3.274 1.00 56.53 82 ASN A CA 1
ATOM 677 C C . ASN A 1 82 ? 11.927 4.179 -3.620 1.00 56.53 82 ASN A C 1
ATOM 679 O O . ASN A 1 82 ? 10.714 4.312 -3.753 1.00 56.53 82 ASN A O 1
ATOM 683 N N . GLY A 1 83 ? 12.541 3.003 -3.762 1.00 58.94 83 GLY A N 1
ATOM 684 C CA . GLY A 1 83 ? 11.849 1.706 -3.780 1.00 58.94 83 GLY A CA 1
ATOM 685 C C . GLY A 1 83 ? 11.237 1.247 -5.108 1.00 58.94 83 GLY A C 1
ATOM 686 O O . GLY A 1 83 ? 10.987 0.054 -5.243 1.00 58.94 83 GLY A O 1
ATOM 687 N N . ILE A 1 84 ? 11.039 2.134 -6.095 1.00 66.19 84 ILE A N 1
ATOM 688 C CA . ILE A 1 84 ? 10.529 1.763 -7.427 1.00 66.19 84 ILE A CA 1
ATOM 689 C C . ILE A 1 84 ? 11.638 1.835 -8.479 1.00 66.19 84 ILE A C 1
ATOM 691 O O . ILE A 1 84 ? 12.238 2.891 -8.694 1.00 66.19 84 ILE A O 1
ATOM 695 N N . ASN A 1 85 ? 11.928 0.715 -9.142 1.00 68.81 85 ASN A N 1
ATOM 696 C CA . ASN A 1 85 ? 12.862 0.719 -10.270 1.00 68.81 85 ASN A CA 1
ATOM 697 C C . ASN A 1 85 ? 12.176 1.248 -11.551 1.00 68.81 85 ASN A C 1
ATOM 699 O O . ASN A 1 85 ? 10.948 1.325 -11.626 1.00 68.81 85 ASN A O 1
ATOM 703 N N . ASP A 1 86 ? 12.946 1.622 -12.578 1.00 67.69 86 ASP A N 1
ATOM 704 C CA . ASP A 1 86 ? 12.368 2.203 -13.802 1.00 67.69 86 ASP A CA 1
ATOM 705 C C . ASP A 1 86 ? 11.456 1.226 -14.571 1.00 67.69 86 ASP A C 1
ATOM 707 O O . ASP A 1 86 ? 10.488 1.654 -15.201 1.00 67.69 86 ASP A O 1
ATOM 711 N N . ALA A 1 87 ? 11.705 -0.086 -14.488 1.00 68.69 87 ALA A N 1
ATOM 712 C CA . ALA A 1 87 ? 10.871 -1.099 -15.136 1.00 68.69 87 ALA A CA 1
ATOM 713 C C . ALA A 1 87 ? 9.502 -1.245 -14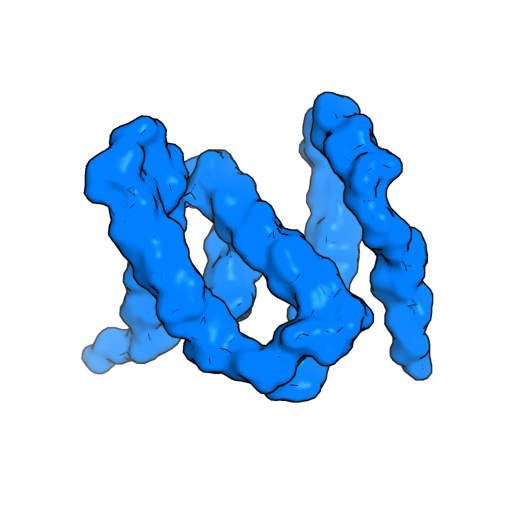.447 1.00 68.69 87 ALA A C 1
ATOM 715 O O . ALA A 1 87 ? 8.470 -1.280 -15.120 1.00 68.69 87 ALA A O 1
ATOM 716 N N . GLU A 1 88 ? 9.483 -1.262 -13.113 1.00 68.31 88 GLU A N 1
ATOM 717 C CA . GLU A 1 88 ? 8.273 -1.193 -12.300 1.00 68.31 88 GLU A CA 1
ATOM 718 C C . GLU A 1 88 ? 7.552 0.119 -12.596 1.00 68.31 88 GLU A C 1
ATOM 720 O O . GLU A 1 88 ? 6.412 0.096 -13.038 1.00 68.31 88 GLU A O 1
ATOM 725 N N . ARG A 1 89 ? 8.222 1.268 -12.508 1.00 69.75 89 ARG A N 1
ATOM 726 C CA . ARG A 1 89 ? 7.624 2.573 -12.831 1.00 69.75 89 ARG A CA 1
ATOM 727 C C . ARG A 1 89 ? 6.874 2.562 -14.168 1.00 69.75 89 ARG A C 1
ATOM 729 O O . ARG A 1 89 ? 5.737 3.028 -14.244 1.00 69.75 89 ARG A O 1
ATOM 736 N N . MET A 1 90 ? 7.486 2.002 -15.209 1.00 67.50 90 MET A N 1
ATOM 737 C CA . MET A 1 90 ? 6.909 1.955 -16.551 1.00 67.50 90 MET A CA 1
ATOM 738 C C . MET A 1 90 ? 5.749 0.953 -16.666 1.00 67.50 90 MET A C 1
ATOM 740 O O . MET A 1 90 ? 4.753 1.236 -17.334 1.00 67.50 90 MET A O 1
ATOM 744 N N . TYR A 1 91 ? 5.842 -0.198 -15.996 1.00 71.88 91 TYR A N 1
ATOM 745 C CA . TYR A 1 91 ? 4.747 -1.166 -15.901 1.00 71.88 91 TYR A CA 1
ATOM 746 C C . TYR A 1 91 ? 3.530 -0.562 -15.192 1.00 71.88 91 TYR A C 1
ATOM 748 O O . TYR A 1 91 ? 2.407 -0.666 -15.685 1.00 71.88 91 TYR A O 1
ATOM 756 N N . TYR A 1 92 ? 3.750 0.148 -14.089 1.00 68.06 92 TYR A N 1
ATOM 757 C CA . TYR A 1 92 ? 2.681 0.787 -13.327 1.00 68.06 92 TYR A CA 1
ATOM 758 C C . TYR A 1 92 ? 2.014 1.915 -14.074 1.00 68.06 92 TYR A C 1
ATOM 760 O O . TYR A 1 92 ? 0.791 1.968 -14.090 1.00 68.06 92 TYR A O 1
ATOM 768 N N . ALA A 1 93 ? 2.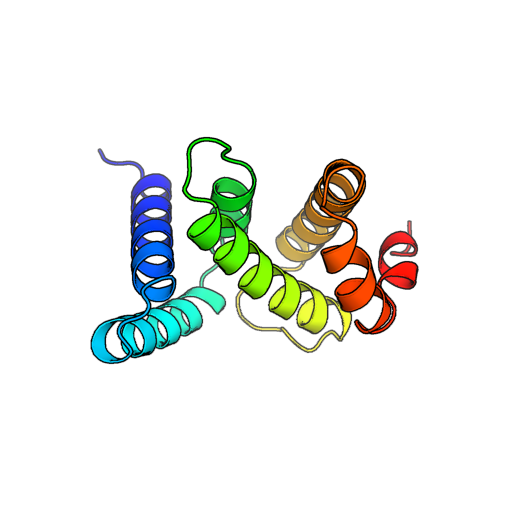785 2.784 -14.727 1.00 67.81 93 ALA A N 1
ATOM 769 C CA . ALA A 1 93 ? 2.218 3.853 -15.538 1.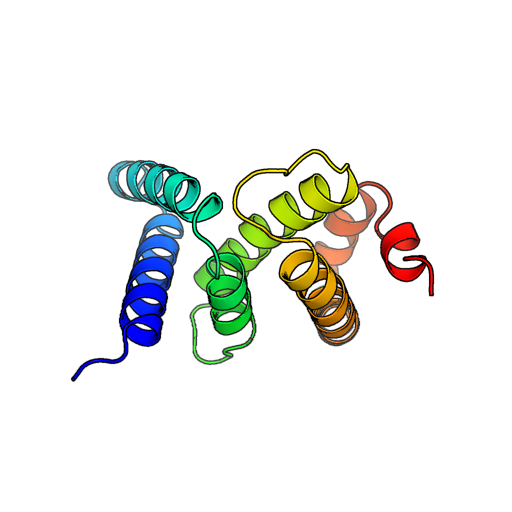00 67.81 93 ALA A CA 1
ATOM 770 C C . ALA A 1 93 ? 1.276 3.285 -16.616 1.00 67.81 93 ALA A C 1
ATOM 772 O O . ALA A 1 93 ? 0.154 3.764 -16.779 1.00 67.81 93 ALA A O 1
ATOM 773 N N . LYS A 1 94 ? 1.687 2.200 -17.290 1.00 67.19 94 LYS A N 1
ATOM 774 C CA . LYS A 1 94 ? 0.873 1.517 -18.308 1.00 67.19 94 LYS A CA 1
ATOM 775 C C . LYS A 1 94 ? -0.386 0.873 -17.726 1.00 67.19 94 LYS A C 1
ATOM 777 O O . LYS A 1 94 ? -1.484 1.106 -18.230 1.00 67.19 94 LYS A O 1
ATOM 782 N N . VAL A 1 95 ? -0.239 0.058 -16.679 1.00 67.50 95 VAL A N 1
ATOM 783 C CA . VAL A 1 95 ? -1.359 -0.674 -16.063 1.00 67.50 95 VAL A CA 1
ATOM 784 C C . VAL A 1 95 ? -2.337 0.282 -15.398 1.00 67.50 95 VAL A C 1
ATOM 786 O O . VAL A 1 95 ? -3.546 0.097 -15.537 1.00 67.50 95 VAL A O 1
ATOM 789 N N . SER A 1 96 ? -1.835 1.311 -14.720 1.00 65.25 96 SER A N 1
ATOM 790 C CA . SER A 1 96 ? -2.674 2.312 -14.080 1.00 65.25 96 SER A CA 1
ATOM 791 C C . SER A 1 96 ? -3.452 3.092 -15.132 1.00 65.25 96 SER A C 1
ATOM 793 O O . SER A 1 96 ? -4.671 3.066 -15.072 1.00 65.25 96 SER A O 1
ATOM 795 N N . CYS A 1 97 ? -2.822 3.615 -16.193 1.00 62.66 97 CYS A N 1
ATOM 796 C CA . CYS A 1 97 ? -3.531 4.301 -17.285 1.00 62.66 97 CYS A CA 1
ATOM 797 C C . CYS A 1 97 ? -4.648 3.437 -17.917 1.00 62.66 97 CYS A C 1
ATOM 799 O O . CYS A 1 97 ? -5.784 3.894 -18.067 1.00 62.66 97 CYS A O 1
ATOM 801 N N . ALA A 1 98 ? -4.383 2.152 -18.187 1.00 61.88 98 ALA A N 1
ATOM 802 C CA . ALA A 1 98 ? -5.384 1.220 -18.721 1.00 61.88 98 ALA A CA 1
ATOM 803 C C . ALA A 1 98 ? -6.520 0.899 -17.721 1.00 61.88 98 ALA A C 1
ATOM 805 O O . ALA A 1 98 ? -7.698 0.813 -18.090 1.00 61.88 98 ALA A O 1
ATOM 806 N N . THR A 1 99 ? -6.186 0.739 -16.440 1.00 60.06 99 THR A N 1
ATOM 807 C CA . THR A 1 99 ? -7.150 0.471 -15.359 1.00 60.06 99 THR A CA 1
ATOM 808 C C . THR A 1 99 ? -8.000 1.707 -15.055 1.00 60.06 99 THR A C 1
ATOM 810 O O . THR A 1 99 ? -9.200 1.594 -14.810 1.00 60.06 99 THR A O 1
ATOM 813 N N . PHE A 1 100 ? -7.406 2.897 -15.129 1.00 60.53 100 PHE A N 1
ATOM 814 C CA . PHE A 1 100 ? -8.050 4.191 -14.927 1.00 60.53 100 PHE A CA 1
ATOM 815 C C . PHE A 1 100 ? -9.031 4.474 -16.071 1.00 60.53 100 PHE A C 1
ATOM 817 O O . PHE A 1 100 ? -10.220 4.667 -15.828 1.00 60.53 100 PHE A O 1
ATOM 824 N N . ALA A 1 101 ? -8.593 4.370 -17.329 1.00 55.94 101 ALA A N 1
ATOM 825 C CA . ALA A 1 101 ? -9.456 4.583 -18.494 1.00 55.94 101 ALA A CA 1
ATOM 826 C C . ALA A 1 101 ? -10.695 3.665 -18.492 1.00 55.94 101 ALA A C 1
ATOM 828 O O . ALA A 1 101 ? -11.797 4.089 -18.834 1.00 55.94 101 ALA A O 1
ATOM 829 N N . SER A 1 102 ? -10.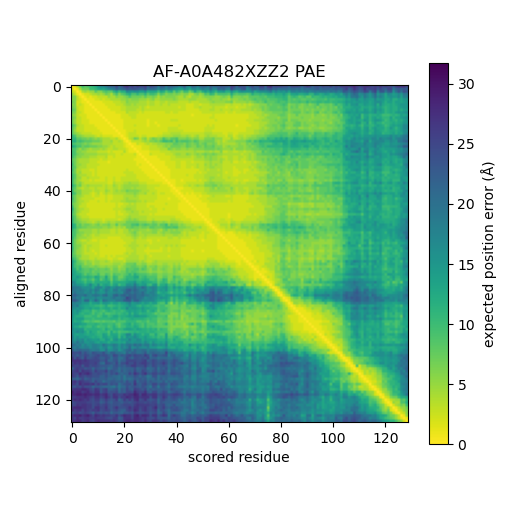544 2.417 -18.040 1.00 51.53 102 SER A N 1
ATOM 830 C CA . SER A 1 102 ? -11.636 1.436 -17.992 1.00 51.53 102 SER A CA 1
ATOM 831 C C . SER A 1 102 ? -12.564 1.558 -16.770 1.00 51.53 102 SER A C 1
ATOM 833 O O . SER A 1 102 ? -13.736 1.164 -16.854 1.00 51.53 102 SER A O 1
ATOM 835 N N . ARG A 1 103 ? -12.094 2.111 -15.639 1.00 50.94 103 ARG A N 1
ATOM 836 C CA . ARG A 1 103 ? -12.900 2.307 -14.414 1.00 50.94 103 ARG A CA 1
ATOM 837 C C . ARG A 1 103 ? -13.548 3.683 -14.292 1.00 50.94 103 ARG A C 1
ATOM 839 O O . ARG A 1 103 ? -14.627 3.761 -13.707 1.00 50.94 103 ARG A O 1
ATOM 846 N N . PHE A 1 104 ? -12.977 4.740 -14.868 1.00 51.06 104 PHE A N 1
ATOM 847 C CA . PHE A 1 104 ? -13.539 6.094 -14.764 1.00 51.06 104 PHE A CA 1
ATOM 848 C C . PHE A 1 104 ? -14.844 6.281 -15.545 1.00 51.06 104 PHE A C 1
ATOM 850 O O . PHE A 1 104 ? -15.692 7.060 -15.118 1.00 51.06 104 PHE A O 1
ATOM 857 N N . CYS A 1 105 ? -15.106 5.473 -16.578 1.00 46.34 105 CYS A N 1
ATOM 858 C CA . CYS A 1 105 ? -16.436 5.407 -17.195 1.00 46.34 105 CYS A CA 1
ATOM 859 C C . CYS A 1 105 ? -17.536 4.869 -16.252 1.00 46.34 105 CYS A C 1
ATOM 861 O O . CYS A 1 105 ? -18.708 4.906 -16.617 1.00 46.34 105 CYS A O 1
ATOM 863 N N . ARG A 1 106 ? -17.194 4.338 -15.065 1.00 44.91 106 ARG A N 1
ATOM 864 C CA . ARG A 1 106 ? -18.141 3.699 -14.130 1.00 44.91 106 ARG A CA 1
ATOM 865 C C . ARG A 1 106 ? -18.137 4.288 -12.714 1.00 44.91 106 ARG A C 1
ATOM 867 O O . ARG A 1 106 ? -18.724 3.680 -11.820 1.00 44.91 106 ARG A O 1
ATOM 874 N N . LEU A 1 107 ? -17.489 5.431 -12.475 1.00 46.97 107 LEU A N 1
ATOM 875 C CA . LEU A 1 107 ? -17.535 6.092 -11.165 1.00 46.97 107 LEU A CA 1
ATOM 876 C C . LEU A 1 107 ? -18.732 7.059 -11.065 1.00 46.97 107 LEU A C 1
ATOM 878 O O . LEU A 1 107 ? -19.089 7.705 -12.050 1.00 46.97 107 LEU A O 1
ATOM 882 N N . PRO A 1 108 ? -19.364 7.195 -9.882 1.00 47.97 108 PRO A N 1
ATOM 883 C CA . PRO A 1 108 ? -20.453 8.147 -9.675 1.00 47.97 108 PRO A CA 1
ATOM 884 C C . PRO A 1 108 ? -20.027 9.595 -9.976 1.00 47.97 108 PRO A C 1
ATOM 886 O O . PRO A 1 108 ? -18.921 10.004 -9.635 1.00 47.97 108 PRO A O 1
ATOM 889 N N . HIS A 1 109 ? -20.938 10.409 -10.517 1.00 49.94 109 HIS A N 1
ATOM 890 C CA . HIS A 1 109 ? -20.687 11.788 -10.981 1.00 49.94 109 HIS A CA 1
ATOM 891 C C . HIS A 1 109 ? -19.997 12.712 -9.949 1.00 49.94 109 HIS A C 1
ATOM 893 O O . HIS A 1 109 ? -19.278 13.636 -10.320 1.00 49.94 109 HIS A O 1
ATOM 899 N N . LYS A 1 110 ? -20.158 12.446 -8.642 1.00 46.09 110 LYS A N 1
ATOM 900 C CA . LYS A 1 110 ? -19.478 13.178 -7.552 1.00 46.09 110 LYS A CA 1
ATOM 901 C C . LYS A 1 110 ? -17.950 13.036 -7.556 1.00 46.09 110 LYS A C 1
ATOM 903 O O . LYS A 1 110 ? -17.256 13.901 -7.028 1.00 46.09 110 LYS A O 1
ATOM 908 N N . TRP A 1 111 ? -17.421 11.969 -8.141 1.00 47.78 111 TRP A N 1
ATOM 909 C CA . TRP A 1 111 ? -15.982 11.711 -8.186 1.00 47.78 111 TRP A CA 1
ATOM 910 C C . TRP A 1 111 ? -15.300 12.449 -9.349 1.00 47.78 111 TRP A C 1
ATOM 912 O O . TRP A 1 111 ? -14.137 12.827 -9.231 1.00 47.78 111 TRP A O 1
ATOM 922 N N . LEU A 1 112 ? -16.049 12.787 -10.407 1.00 50.38 112 LEU A N 1
ATOM 923 C CA . LEU A 1 112 ? -15.576 13.599 -11.536 1.00 50.38 112 LEU A CA 1
ATOM 924 C C . LEU A 1 112 ? -15.174 15.024 -11.103 1.00 50.38 112 LEU A C 1
ATOM 926 O O . LEU A 1 112 ? -14.201 15.581 -11.604 1.00 50.38 112 LEU A O 1
ATOM 930 N N . SER A 1 113 ? -15.880 15.604 -10.125 1.00 49.12 113 SER A N 1
ATOM 931 C CA . SER A 1 113 ? -15.581 16.950 -9.609 1.00 49.12 113 SER A CA 1
ATOM 932 C C . SER A 1 113 ? -14.346 17.020 -8.707 1.00 49.12 113 SER A C 1
ATOM 934 O O . SER A 1 113 ? -13.708 18.067 -8.626 1.00 49.12 113 SER A O 1
ATOM 936 N N . LEU A 1 114 ? -13.996 15.923 -8.024 1.00 45.28 114 LEU A N 1
ATOM 937 C CA . LEU A 1 114 ? -12.728 15.834 -7.291 1.00 45.28 114 LEU A CA 1
ATOM 938 C C . LEU A 1 114 ? -11.559 15.647 -8.269 1.00 45.28 114 LEU A C 1
ATOM 940 O O . LEU A 1 114 ? -10.495 16.226 -8.066 1.00 45.28 114 LEU A O 1
ATOM 944 N N . TRP A 1 115 ? -11.799 14.939 -9.375 1.00 50.31 115 TRP A N 1
ATOM 945 C CA . TRP A 1 115 ? -10.828 14.734 -10.448 1.00 50.31 115 TRP A CA 1
ATOM 946 C C . TRP A 1 115 ? -10.476 16.025 -11.209 1.00 50.31 115 TRP A C 1
ATOM 948 O O . TRP A 1 115 ? -9.299 16.296 -11.419 1.00 50.31 115 TRP A O 1
ATOM 958 N N . GLN A 1 116 ? -11.448 16.897 -11.511 1.00 45.94 116 GLN A N 1
ATOM 959 C CA . GLN A 1 116 ? -11.192 18.207 -12.146 1.00 45.94 116 GLN A CA 1
ATOM 960 C C . GLN A 1 116 ? -10.302 19.160 -11.321 1.00 45.94 116 GLN A C 1
ATOM 962 O O . GLN A 1 116 ? -9.831 20.166 -11.845 1.00 45.94 116 GLN A O 1
ATOM 967 N N . ARG A 1 117 ? -10.072 18.874 -10.032 1.00 45.72 117 ARG A N 1
ATOM 968 C CA . ARG A 1 117 ? -9.173 19.644 -9.153 1.00 45.72 117 ARG A CA 1
ATOM 969 C C . ARG A 1 117 ? -7.783 19.024 -9.002 1.00 45.72 117 ARG A C 1
ATOM 971 O O . ARG A 1 117 ? -6.932 19.652 -8.374 1.00 45.72 117 ARG A O 1
ATOM 978 N N . SER A 1 118 ? -7.545 17.830 -9.545 1.00 43.41 118 SER A N 1
ATOM 979 C CA . SER A 1 118 ? -6.237 17.177 -9.495 1.00 43.41 118 SER A CA 1
ATOM 980 C C . SER A 1 118 ? -5.375 17.673 -10.671 1.00 43.41 118 SER A C 1
ATOM 982 O O . SER A 1 118 ? -5.857 17.656 -11.805 1.00 43.41 118 SER A O 1
ATOM 984 N N . PRO A 1 119 ? -4.142 18.172 -10.452 1.00 45.47 119 PRO A N 1
ATOM 985 C CA . PRO A 1 119 ? -3.354 18.794 -11.516 1.00 45.47 119 PRO A CA 1
ATOM 986 C C . PRO A 1 119 ? -2.977 17.802 -12.632 1.00 45.47 119 PRO A C 1
ATOM 988 O O . PRO A 1 119 ? -2.206 16.876 -12.406 1.00 45.47 119 PRO A O 1
ATOM 991 N N . ASP A 1 120 ? -3.524 18.056 -13.822 1.00 52.00 120 ASP A N 1
ATOM 992 C CA . ASP A 1 120 ? -3.058 17.684 -15.170 1.00 52.00 120 ASP A CA 1
ATOM 993 C C . ASP A 1 120 ? -2.789 16.198 -15.503 1.00 52.00 120 ASP A C 1
ATOM 995 O O . ASP A 1 120 ? -1.829 15.853 -16.193 1.00 52.00 120 ASP A O 1
ATOM 999 N N . TRP A 1 121 ? -3.698 15.297 -15.110 1.00 46.84 121 TRP A N 1
ATOM 1000 C CA . TRP A 1 121 ? -3.719 13.890 -15.566 1.00 46.84 121 TRP A CA 1
ATOM 1001 C C . TRP A 1 121 ? -3.853 13.724 -17.092 1.00 46.84 121 TRP A C 1
ATOM 1003 O O . TRP A 1 121 ? -3.584 12.650 -17.628 1.00 46.84 121 TRP A O 1
ATOM 1013 N N . THR A 1 122 ? -4.238 14.775 -17.815 1.00 47.88 122 THR A N 1
ATOM 1014 C CA . THR A 1 122 ? -4.261 14.833 -19.284 1.00 47.88 122 THR A CA 1
ATOM 1015 C C . THR A 1 122 ? -2.885 14.576 -19.905 1.00 47.88 122 THR A C 1
ATOM 1017 O O . THR A 1 122 ? -2.800 13.916 -20.937 1.00 47.88 122 THR A O 1
ATOM 1020 N N . THR A 1 123 ? -1.804 14.958 -19.221 1.00 48.50 123 THR A N 1
ATOM 1021 C CA . THR A 1 123 ? -0.422 14.689 -19.662 1.00 48.50 123 THR A CA 1
ATOM 1022 C C . THR A 1 123 ? 0.069 13.260 -19.376 1.00 48.50 123 THR A C 1
ATOM 1024 O O . THR A 1 123 ? 1.094 12.847 -19.912 1.00 48.50 123 THR A O 1
ATOM 1027 N N . LEU A 1 124 ? -0.650 12.449 -18.583 1.00 43.97 124 LEU A N 1
ATOM 1028 C CA . LEU A 1 124 ? -0.310 11.028 -18.362 1.00 43.97 124 LEU A CA 1
ATOM 1029 C C . LEU A 1 124 ? -0.628 10.142 -19.574 1.00 43.97 124 LEU A C 1
ATOM 1031 O O . LEU A 1 124 ? 0.005 9.103 -19.756 1.00 43.97 124 LEU A O 1
ATOM 1035 N N . CYS A 1 125 ? -1.572 10.561 -20.420 1.00 40.97 125 CYS A N 1
ATOM 1036 C CA . CYS A 1 125 ? -1.823 9.921 -21.713 1.00 40.97 125 CYS A CA 1
ATOM 1037 C C . CYS A 1 125 ? -0.756 10.281 -22.765 1.00 40.97 125 CYS A C 1
ATOM 1039 O O . CYS A 1 125 ? -0.653 9.591 -23.774 1.00 40.97 125 CYS A O 1
ATOM 1041 N N . GLU A 1 126 ? 0.053 11.317 -22.514 1.00 37.72 126 GLU A N 1
ATOM 1042 C CA . GLU A 1 126 ? 1.151 11.783 -23.372 1.00 37.72 126 GLU A CA 1
ATOM 1043 C C . GLU A 1 126 ? 2.530 11.307 -22.879 1.00 37.72 126 GLU A C 1
ATOM 1045 O O . GLU A 1 126 ? 3.554 11.929 -23.170 1.00 37.72 126 GLU A O 1
ATOM 1050 N N . TRP A 1 127 ? 2.598 10.204 -22.117 1.00 35.53 127 TRP A N 1
ATOM 1051 C CA . TRP A 1 127 ? 3.894 9.585 -21.829 1.00 35.53 127 TRP A CA 1
ATOM 1052 C C . TRP A 1 127 ? 4.568 9.240 -23.165 1.00 35.53 127 TRP A C 1
ATOM 1054 O O . TRP A 1 127 ? 3.911 8.622 -24.009 1.00 35.53 127 TRP A O 1
ATOM 1064 N N . PRO A 1 128 ? 5.827 9.659 -23.402 1.00 34.22 128 PRO A N 1
ATOM 1065 C CA . PRO A 1 128 ? 6.414 9.561 -24.728 1.00 34.22 128 PRO A CA 1
ATOM 1066 C C . PRO A 1 128 ? 6.418 8.098 -25.168 1.00 34.22 128 PRO A C 1
ATOM 1068 O O . PRO A 1 128 ? 6.829 7.210 -24.413 1.00 34.22 128 PRO A O 1
ATOM 1071 N N . SER A 1 129 ? 5.851 7.892 -26.358 1.00 37.94 129 SER A N 1
ATOM 1072 C CA . SER A 1 129 ? 5.798 6.616 -27.073 1.00 37.94 129 SER A CA 1
ATOM 1073 C C . SER A 1 129 ? 7.192 6.069 -27.355 1.00 37.94 129 SER A C 1
ATOM 1075 O O . SER A 1 129 ? 8.112 6.891 -27.564 1.00 37.94 129 SER A O 1
#

Sequence (129 aa):
MEDPELASLQTVFETLRLASCQDPTVLKPAEEKLKEWEIVPGYYTILMKIILKHDIDLNVRWLAFVFEERVLTGIWRRNITNGINDAERMYYAKVSCATFASRFCRLPHKWLSLWQRSPDWTTLCEWPS

Mean predicted aligned error: 10.28 Å

Radius of gyration: 15.13 Å; Cα contacts (8 Å, |Δi|>4): 76; chains: 1; bounding box: 34×43×45 Å

Nearest PDB structures (foldseek):
  6n1z-assembly2_D  TM=9.163E-01  e=7.166E-02  Homo sapiens
  6n1z-assembly1_A  TM=9.110E-01  e=1.477E-01  Homo sapiens
  5tqc-assembly1_A  TM=7.849E-01  e=8.009E-02  Homo sapiens
  2z5k-assembly1_A  TM=7.714E-01  e=1.182E-01  Homo sapiens
  8f7a-assembly1_A  TM=9.097E-01  e=2.979E+00  Homo sapiens

Foldseek 3Di:
DDDPLVVLLVVLLVLLVQCLDPDPVRNVVSVVVVVVLVQAACSLVSLVVLLPDPPDDPSSNVSSVVVVVVVLVCVVVVNDPGRADPVNSVVCLVVVVVVCVVCVVPDPPVVVVVVVPPPDCVCSVVPPD